Protein AF-A0AAJ4IFX5-F1 (afdb_monomer_lite)

Sequence (85 aa):
MISAIKFQRCFSNWMKDCHEVTKGDVVAIGGKTILGTYNKDKRCGSIHMVTAFSAANQIVLGQVKMADKIMRVSTEIRLLSKAGR

Radius of gyration: 16.83 Å; chains: 1; bounding box: 35×43×38 Å

Foldseek 3Di:
DDDPVRVVVVVVVVVVVVCVVCVLFDWDKDKDWAPPPQDPVVNQDTWIKIWTATRVVRDTPDMDTDSDPVCRVVVSVVVVVVVVD

Structure (mmCIF, N/CA/C/O backbone):
data_AF-A0AAJ4IFX5-F1
#
_entry.id   AF-A0AAJ4IFX5-F1
#
loop_
_atom_site.group_PDB
_atom_site.id
_atom_site.type_symbol
_atom_site.label_atom_id
_atom_site.label_alt_id
_atom_site.label_comp_id
_atom_site.label_asym_id
_atom_site.label_entity_id
_atom_site.label_seq_id
_atom_site.pdbx_PDB_ins_code
_atom_site.Cartn_x
_atom_site.Cartn_y
_atom_site.Cartn_z
_atom_site.occupancy
_atom_site.B_iso_or_equiv
_atom_site.auth_seq_id
_atom_site.auth_comp_id
_atom_site.auth_asym_id
_atom_site.auth_atom_id
_atom_site.pdbx_PDB_model_num
ATOM 1 N N . MET A 1 1 ? -12.335 25.348 -0.974 1.00 74.38 1 MET A N 1
ATOM 2 C CA . MET A 1 1 ? -10.942 24.885 -0.780 1.00 74.38 1 MET A CA 1
ATOM 3 C C . MET A 1 1 ? -10.783 24.495 0.684 1.00 74.38 1 MET A C 1
ATOM 5 O O . MET A 1 1 ? -11.115 25.305 1.542 1.00 74.38 1 MET A O 1
ATOM 9 N N . ILE A 1 2 ? -10.412 23.250 0.990 1.00 86.31 2 ILE A N 1
ATOM 10 C CA . ILE A 1 2 ? -10.223 22.809 2.382 1.00 86.31 2 ILE A CA 1
ATOM 11 C C . ILE A 1 2 ? -8.883 23.368 2.892 1.00 86.31 2 ILE A C 1
ATOM 13 O O . ILE A 1 2 ? -7.916 23.404 2.134 1.00 86.31 2 ILE A O 1
ATOM 17 N N . SER A 1 3 ? -8.808 23.831 4.143 1.00 95.31 3 SER A N 1
ATOM 18 C CA . SER A 1 3 ? -7.523 24.253 4.720 1.00 95.31 3 SER A CA 1
ATOM 19 C C . SER A 1 3 ? -6.687 23.033 5.108 1.00 95.31 3 SER A C 1
ATOM 21 O O . SER A 1 3 ? -7.244 21.999 5.481 1.00 95.31 3 SER A O 1
ATOM 23 N N . ALA A 1 4 ? -5.357 23.158 5.078 1.00 93.94 4 ALA A N 1
ATOM 24 C CA . ALA A 1 4 ? -4.445 22.067 5.437 1.00 93.94 4 ALA A CA 1
ATOM 25 C C . ALA A 1 4 ? -4.755 21.468 6.825 1.00 93.94 4 ALA A C 1
ATOM 27 O O . ALA A 1 4 ? -4.793 20.251 6.982 1.00 93.94 4 ALA A O 1
ATOM 28 N N . ILE A 1 5 ? -5.088 22.318 7.803 1.00 95.62 5 ILE A N 1
ATOM 29 C CA . ILE A 1 5 ? -5.445 21.904 9.169 1.00 95.62 5 ILE A CA 1
ATOM 30 C C . ILE A 1 5 ? -6.745 21.085 9.188 1.00 95.62 5 ILE A C 1
ATOM 32 O O . ILE A 1 5 ? -6.833 20.064 9.873 1.00 95.62 5 ILE A O 1
ATOM 36 N N . LYS A 1 6 ? -7.764 21.501 8.421 1.00 94.50 6 LYS A N 1
ATOM 37 C CA . LYS A 1 6 ? -9.025 20.752 8.316 1.00 94.50 6 LYS A CA 1
ATOM 38 C C . LYS A 1 6 ? -8.806 19.408 7.624 1.00 94.50 6 LYS A C 1
ATOM 40 O O . LYS A 1 6 ? -9.313 18.403 8.111 1.00 94.50 6 LYS A O 1
ATOM 45 N N . PHE A 1 7 ? -8.013 19.377 6.551 1.00 93.56 7 PHE A N 1
ATOM 46 C CA . PHE A 1 7 ? -7.653 18.133 5.872 1.00 93.56 7 PHE A CA 1
ATOM 47 C C . PHE A 1 7 ? -6.936 17.164 6.811 1.00 93.56 7 PHE A C 1
ATOM 49 O O . PHE A 1 7 ? -7.361 16.020 6.923 1.00 93.56 7 PHE A O 1
ATOM 56 N N . GLN A 1 8 ? -5.908 17.628 7.527 1.00 94.88 8 GLN A N 1
ATOM 57 C CA . GLN A 1 8 ? -5.161 16.804 8.476 1.00 94.88 8 GLN A CA 1
ATOM 58 C C . GLN A 1 8 ? -6.094 16.174 9.512 1.00 94.88 8 GLN A C 1
ATOM 60 O O . GLN A 1 8 ? -6.027 14.971 9.744 1.00 94.88 8 GLN A O 1
ATOM 65 N N . ARG A 1 9 ? -6.998 16.963 10.103 1.00 94.88 9 ARG A N 1
ATOM 66 C CA . ARG A 1 9 ? -7.943 16.459 11.105 1.00 94.88 9 ARG A CA 1
ATOM 67 C C . ARG A 1 9 ? -8.886 15.404 10.526 1.00 94.88 9 ARG A C 1
ATOM 69 O O . ARG A 1 9 ? -9.058 14.352 11.136 1.00 94.88 9 ARG A O 1
ATOM 76 N N . CYS A 1 10 ? -9.472 15.665 9.358 1.00 94.44 10 CYS A N 1
ATOM 77 C CA . CYS A 1 10 ? -10.352 14.710 8.684 1.00 94.44 10 CYS A CA 1
ATOM 78 C C . CYS A 1 10 ? -9.609 13.422 8.306 1.00 94.44 10 CYS A C 1
ATOM 80 O O . CYS A 1 10 ? -10.109 12.333 8.565 1.00 94.44 10 CYS A O 1
ATOM 82 N N . PHE A 1 11 ? -8.401 13.543 7.754 1.00 92.44 11 PHE A N 1
ATOM 83 C CA . PHE A 1 11 ? -7.570 12.410 7.360 1.00 92.44 11 PHE A CA 1
ATOM 84 C C . PHE A 1 11 ? -7.156 11.558 8.563 1.00 92.44 11 PHE A C 1
ATOM 86 O O . PHE A 1 11 ? -7.291 10.340 8.523 1.00 92.44 11 PHE A O 1
ATOM 93 N N . SER A 1 12 ? -6.702 12.179 9.656 1.00 92.50 12 SER A N 1
ATOM 94 C CA . SER A 1 12 ? -6.333 11.451 10.873 1.00 92.50 12 SER A CA 1
ATOM 95 C C . SER A 1 12 ? -7.517 10.724 11.502 1.00 92.50 12 SER A C 1
ATOM 97 O O . SER A 1 12 ? -7.338 9.604 11.965 1.00 92.50 12 SER A O 1
ATOM 99 N N . ASN A 1 13 ? -8.709 11.326 11.519 1.00 94.62 13 ASN A N 1
ATOM 100 C CA . ASN A 1 13 ? -9.904 10.649 12.023 1.00 94.62 13 ASN A CA 1
ATOM 101 C C . ASN A 1 13 ? -10.271 9.452 11.142 1.00 94.62 13 ASN A C 1
ATOM 103 O O . ASN A 1 13 ? -10.396 8.348 11.650 1.00 94.62 13 ASN A O 1
ATOM 107 N N . TRP A 1 14 ? -10.314 9.644 9.824 1.00 93.38 14 TRP A N 1
ATOM 108 C CA . TRP A 1 14 ? -10.593 8.555 8.890 1.00 93.38 14 TRP A CA 1
ATOM 109 C C . TRP A 1 14 ? -9.587 7.399 9.012 1.00 93.38 14 TRP A C 1
ATOM 111 O O . TRP A 1 14 ? -9.974 6.235 9.010 1.00 93.38 14 TRP A O 1
ATOM 121 N N . MET A 1 15 ? -8.295 7.696 9.185 1.00 88.38 15 MET A N 1
ATOM 122 C CA . MET A 1 15 ? -7.276 6.662 9.388 1.00 88.38 15 MET A CA 1
ATOM 123 C C . MET A 1 15 ? -7.430 5.904 10.714 1.00 88.38 15 MET A C 1
ATOM 125 O O . MET A 1 15 ? -7.060 4.732 10.766 1.00 88.38 15 MET A O 1
ATOM 129 N N . LYS A 1 16 ? -7.973 6.531 11.766 1.00 88.81 16 LYS A N 1
ATOM 130 C CA . LYS A 1 16 ? -8.309 5.836 13.021 1.00 88.81 16 LYS A CA 1
ATOM 131 C C . LYS A 1 16 ? -9.464 4.864 12.813 1.00 88.81 16 LYS A C 1
ATOM 133 O O . LYS A 1 16 ? -9.328 3.705 13.182 1.00 88.81 16 LYS A O 1
ATOM 138 N N . ASP A 1 17 ? -10.525 5.303 12.142 1.00 91.00 17 ASP A N 1
ATOM 139 C CA . ASP A 1 17 ? -11.674 4.447 11.832 1.00 91.00 17 ASP A CA 1
ATOM 140 C C . ASP A 1 17 ? -11.235 3.238 10.984 1.00 91.00 17 ASP A C 1
ATOM 142 O O . ASP A 1 17 ? -11.583 2.094 11.274 1.00 91.00 17 ASP A O 1
ATOM 146 N N . CYS A 1 18 ? -10.381 3.467 9.978 1.00 85.81 18 CYS A N 1
ATOM 147 C CA . CYS A 1 18 ? -9.770 2.395 9.189 1.00 85.81 18 CYS A CA 1
ATOM 148 C C . CYS A 1 18 ? -8.971 1.421 10.063 1.00 85.81 18 CYS A C 1
ATOM 150 O O . CYS A 1 18 ? -9.099 0.212 9.894 1.00 85.81 18 CYS A O 1
ATOM 152 N N . HIS A 1 19 ? -8.162 1.931 10.994 1.00 85.06 19 HIS A N 1
ATOM 153 C CA . HIS A 1 19 ? -7.360 1.103 11.892 1.00 85.06 19 HIS A CA 1
ATOM 154 C C . HIS A 1 19 ? -8.225 0.208 12.789 1.00 85.06 19 HIS A C 1
ATOM 156 O O . HIS A 1 19 ? -7.894 -0.963 12.969 1.00 85.06 19 HIS A O 1
ATOM 162 N N . GLU A 1 20 ? -9.333 0.726 13.321 1.00 87.50 20 GLU A N 1
ATOM 163 C CA . GLU A 1 20 ? -10.275 -0.056 14.128 1.00 87.50 20 GLU A CA 1
ATOM 164 C C . GLU A 1 20 ? -10.934 -1.169 13.303 1.00 87.50 20 GLU A C 1
ATOM 166 O O . GLU A 1 20 ? -10.933 -2.330 13.718 1.00 87.50 20 GLU A O 1
ATOM 171 N N . VAL A 1 21 ? -11.421 -0.848 12.098 1.00 89.25 21 VAL A N 1
ATOM 172 C CA . VAL A 1 21 ? -12.076 -1.817 11.203 1.00 89.25 21 VAL A CA 1
ATOM 173 C C . VAL A 1 21 ? -11.117 -2.923 10.759 1.00 89.25 21 VAL A C 1
ATOM 175 O O . VAL A 1 21 ? -11.509 -4.089 10.699 1.00 89.25 21 VAL A O 1
ATOM 178 N N . THR A 1 22 ? -9.855 -2.593 10.471 1.00 84.69 22 THR A N 1
ATOM 179 C CA . THR A 1 22 ? -8.854 -3.577 10.031 1.00 84.69 22 THR A CA 1
ATOM 180 C C . THR A 1 22 ? -8.090 -4.225 11.183 1.00 84.69 22 THR A C 1
ATOM 182 O O . THR A 1 22 ? -7.210 -5.043 10.928 1.00 84.69 22 THR A O 1
ATOM 185 N N . LYS A 1 23 ? -8.369 -3.862 12.445 1.00 85.75 23 LYS A N 1
ATOM 186 C CA . LYS A 1 23 ? -7.592 -4.280 13.631 1.00 85.75 23 LYS A CA 1
ATOM 187 C C . LYS A 1 23 ? -6.088 -4.006 13.483 1.00 85.75 23 LYS A C 1
ATOM 189 O O . LYS A 1 23 ? -5.251 -4.800 13.901 1.00 85.75 23 LYS A O 1
ATOM 194 N N . GLY A 1 24 ? -5.745 -2.902 12.823 1.00 78.62 24 GLY A N 1
ATOM 195 C CA . GLY A 1 24 ? -4.368 -2.535 12.495 1.00 78.62 24 GLY A CA 1
ATOM 196 C C . GLY A 1 24 ? -3.723 -3.324 11.355 1.00 78.62 24 GLY A C 1
ATOM 197 O O . GLY A 1 24 ? -2.610 -2.984 10.953 1.00 78.62 24 GLY A O 1
ATOM 198 N N . ASP A 1 25 ? -4.418 -4.301 10.771 1.00 82.62 25 ASP A N 1
ATOM 199 C CA . ASP A 1 25 ? -3.878 -5.140 9.706 1.00 82.62 25 ASP A CA 1
ATOM 200 C C . ASP A 1 25 ? -4.114 -4.501 8.330 1.00 82.62 25 ASP A C 1
ATOM 202 O O . ASP A 1 25 ? -5.095 -4.751 7.629 1.00 82.62 25 ASP A O 1
ATOM 206 N N . VAL A 1 26 ? -3.225 -3.570 7.979 1.00 82.44 26 VAL A N 1
ATOM 207 C CA . VAL A 1 26 ? -3.281 -2.807 6.726 1.00 82.44 26 VAL A CA 1
ATOM 208 C C . VAL A 1 26 ? -2.112 -3.196 5.830 1.00 82.44 26 VAL A C 1
ATOM 210 O O . VAL A 1 26 ? -0.945 -3.092 6.221 1.00 82.44 26 VAL A O 1
ATOM 213 N N . VAL A 1 27 ? -2.421 -3.581 4.590 1.00 84.25 27 VAL A N 1
ATOM 214 C CA . VAL A 1 27 ? -1.422 -3.794 3.538 1.00 84.25 27 VAL A CA 1
ATOM 215 C C . VAL A 1 27 ? -1.409 -2.590 2.602 1.00 84.25 27 VAL A C 1
ATOM 217 O O . VAL A 1 27 ? -2.331 -2.375 1.818 1.00 84.25 27 VAL A O 1
ATOM 220 N N . ALA A 1 28 ? -0.341 -1.801 2.669 1.00 84.25 28 ALA A N 1
ATOM 221 C 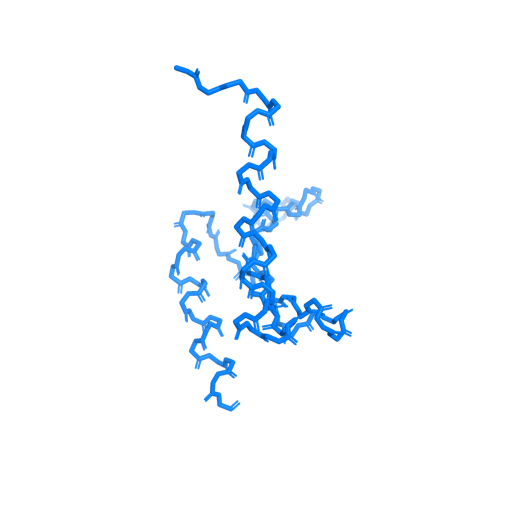CA . ALA A 1 28 ? -0.120 -0.689 1.760 1.00 84.25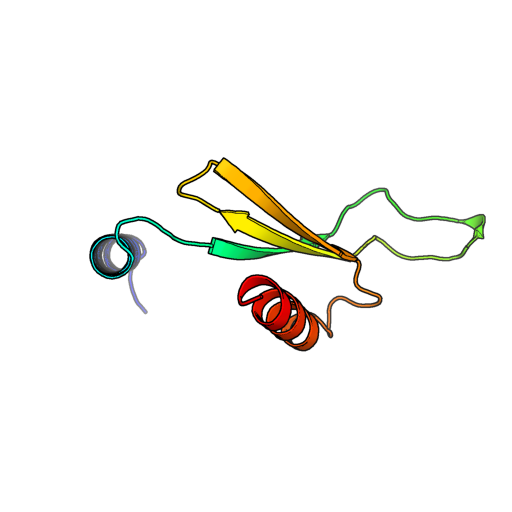 28 ALA A CA 1
ATOM 222 C C . ALA A 1 28 ? 0.374 -1.214 0.406 1.00 84.25 28 ALA A C 1
ATOM 224 O O . ALA A 1 28 ? 1.401 -1.892 0.336 1.00 84.25 28 ALA A O 1
ATOM 225 N N . ILE A 1 29 ? -0.327 -0.864 -0.673 1.00 86.25 29 ILE A N 1
ATOM 226 C CA . ILE A 1 29 ? 0.108 -1.143 -2.044 1.00 86.25 29 ILE A CA 1
ATOM 227 C C . ILE A 1 29 ? 0.517 0.175 -2.693 1.00 86.25 29 ILE A C 1
ATOM 229 O O . ILE A 1 29 ? -0.272 1.114 -2.767 1.00 86.25 29 ILE A O 1
ATOM 233 N N . GLY A 1 30 ? 1.767 0.263 -3.145 1.00 83.69 30 GLY A N 1
ATOM 234 C CA . GLY A 1 30 ? 2.307 1.501 -3.698 1.00 83.69 30 GLY A CA 1
ATOM 235 C C . GLY A 1 30 ? 3.333 1.279 -4.798 1.00 83.69 30 GLY A C 1
ATOM 236 O O . GLY A 1 30 ? 4.096 0.311 -4.780 1.00 83.69 30 GLY A O 1
ATOM 237 N N . GLY A 1 31 ? 3.361 2.207 -5.755 1.00 82.75 31 GLY A N 1
ATOM 238 C CA . GLY A 1 31 ? 4.349 2.245 -6.829 1.00 82.75 31 GLY A CA 1
ATOM 239 C C . GLY A 1 31 ? 5.601 3.034 -6.436 1.00 82.75 31 GLY A C 1
ATOM 240 O O . GLY A 1 31 ? 5.496 4.162 -5.960 1.00 82.75 31 GLY A O 1
ATOM 241 N N . LYS A 1 32 ? 6.785 2.474 -6.685 1.00 85.56 32 LYS A N 1
ATOM 242 C CA . LYS A 1 32 ? 8.085 3.148 -6.584 1.00 85.56 32 LYS A CA 1
ATOM 243 C C . LYS A 1 32 ? 8.790 3.099 -7.940 1.00 85.56 32 LYS A C 1
ATOM 245 O O . LYS A 1 32 ? 8.793 2.067 -8.607 1.00 85.56 32 LYS A O 1
ATOM 250 N N . THR A 1 33 ? 9.401 4.211 -8.338 1.00 84.38 33 THR A N 1
ATOM 251 C CA . THR A 1 33 ? 10.317 4.253 -9.486 1.00 84.38 33 THR A CA 1
ATOM 252 C C . THR A 1 33 ? 11.736 4.259 -8.952 1.00 84.38 33 THR A C 1
ATOM 254 O O . THR A 1 33 ? 12.109 5.167 -8.210 1.00 84.38 33 THR A O 1
ATOM 257 N N . ILE A 1 34 ? 12.529 3.260 -9.323 1.00 83.19 34 ILE A N 1
ATOM 258 C CA . ILE A 1 34 ? 13.923 3.160 -8.899 1.00 83.19 34 ILE A CA 1
ATOM 259 C C . ILE A 1 34 ? 14.771 3.963 -9.885 1.00 83.19 34 ILE A C 1
ATOM 261 O O . ILE A 1 34 ? 15.052 3.524 -11.003 1.00 83.19 34 ILE A O 1
ATOM 265 N N . LEU A 1 35 ? 15.143 5.175 -9.479 1.00 81.31 35 LEU A N 1
ATOM 266 C CA . LEU A 1 35 ? 16.029 6.043 -10.253 1.00 81.31 35 LEU A CA 1
ATOM 267 C C . LEU A 1 35 ? 17.456 5.468 -10.283 1.00 81.31 35 LEU A C 1
ATOM 269 O O . LEU A 1 35 ? 17.841 4.701 -9.406 1.00 81.31 35 LEU A O 1
ATOM 273 N N . GLY A 1 36 ? 18.225 5.794 -11.324 1.00 80.38 36 GLY A N 1
ATOM 274 C CA . GLY A 1 36 ? 19.600 5.294 -11.491 1.00 80.38 36 GLY A CA 1
ATOM 275 C C . GLY A 1 36 ? 19.724 3.858 -12.022 1.00 80.38 36 GLY A C 1
ATOM 276 O O . GLY A 1 36 ? 20.832 3.400 -12.263 1.00 80.38 36 GLY A O 1
ATOM 277 N N . THR A 1 37 ? 18.613 3.159 -12.279 1.00 81.81 37 THR A N 1
ATOM 278 C CA . THR A 1 37 ? 18.605 1.791 -12.851 1.00 81.81 37 THR A CA 1
ATOM 279 C C . THR A 1 37 ? 18.644 1.748 -14.379 1.00 81.81 37 THR A C 1
ATOM 281 O O . THR A 1 37 ? 18.455 0.687 -14.976 1.00 81.81 37 THR A O 1
ATOM 284 N N . TYR A 1 38 ? 18.871 2.895 -15.024 1.00 79.44 38 TYR A N 1
ATOM 285 C CA . TYR A 1 38 ? 18.904 2.989 -16.477 1.00 79.44 38 TYR A CA 1
ATOM 286 C C . TYR A 1 38 ? 20.019 2.109 -17.043 1.00 79.44 38 TYR A C 1
ATOM 288 O O . TYR A 1 38 ? 21.197 2.308 -16.743 1.00 79.44 38 TYR A O 1
ATOM 296 N N . ASN A 1 39 ? 19.643 1.145 -17.881 1.00 78.69 39 ASN A N 1
ATOM 297 C CA . ASN A 1 39 ? 20.596 0.263 -18.536 1.00 78.69 39 ASN A CA 1
ATOM 298 C C . ASN A 1 39 ? 20.818 0.747 -19.974 1.00 78.69 39 ASN A C 1
ATOM 300 O O . ASN A 1 39 ? 19.932 0.604 -20.821 1.00 78.69 39 ASN A O 1
ATOM 304 N N . LYS A 1 40 ? 22.007 1.311 -20.231 1.00 75.62 40 LYS A N 1
ATOM 305 C CA . LYS A 1 40 ? 22.412 1.843 -21.542 1.00 75.62 40 LYS A CA 1
ATOM 306 C C . LYS A 1 40 ? 22.467 0.754 -22.615 1.00 75.62 40 LYS A C 1
ATOM 308 O O . LYS A 1 40 ? 21.923 0.962 -23.697 1.00 75.62 40 LYS A O 1
ATOM 313 N N . ASP A 1 41 ? 23.034 -0.405 -22.289 1.00 80.25 41 ASP A N 1
ATOM 314 C CA . ASP A 1 41 ? 23.231 -1.515 -23.232 1.00 80.25 41 ASP A CA 1
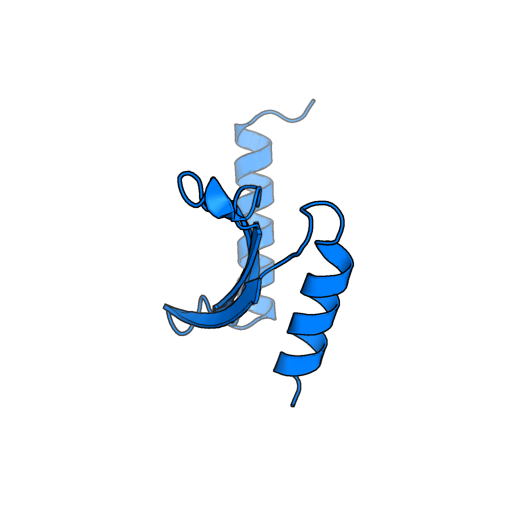ATOM 315 C C . ASP A 1 41 ? 21.898 -2.105 -23.703 1.00 80.25 41 ASP A C 1
ATOM 317 O O . ASP A 1 41 ? 21.746 -2.498 -24.857 1.00 80.25 41 ASP A O 1
ATOM 321 N N . LYS A 1 42 ? 20.895 -2.120 -22.817 1.00 76.31 42 LYS A N 1
ATOM 322 C CA . LYS A 1 42 ? 19.547 -2.635 -23.104 1.00 76.31 42 LYS A CA 1
ATOM 323 C C . LYS A 1 42 ? 18.537 -1.555 -23.501 1.00 76.31 42 LYS A C 1
ATOM 325 O O . LYS A 1 42 ? 17.365 -1.884 -23.676 1.00 76.31 42 LYS A O 1
ATOM 330 N N . ARG A 1 43 ? 18.951 -0.279 -23.574 1.00 73.56 43 ARG A N 1
ATOM 331 C CA . ARG A 1 43 ? 18.072 0.903 -23.737 1.00 73.56 43 ARG A CA 1
ATOM 332 C C . ARG A 1 43 ? 16.816 0.846 -22.853 1.00 73.56 43 ARG A C 1
ATOM 334 O O . ARG A 1 43 ? 15.736 1.271 -23.251 1.00 73.56 43 ARG A O 1
ATOM 341 N N . CYS A 1 44 ? 16.947 0.283 -21.654 1.00 72.50 44 CYS A N 1
ATOM 342 C CA . CYS A 1 44 ? 15.829 0.108 -20.735 1.00 72.50 44 CYS A CA 1
ATOM 343 C C . CYS A 1 44 ? 15.778 1.279 -19.757 1.00 72.50 44 CYS A C 1
ATOM 345 O O . CYS A 1 44 ? 16.763 1.553 -19.067 1.00 72.50 44 CYS A O 1
ATOM 347 N N . GLY A 1 45 ? 14.612 1.932 -19.706 1.00 76.88 45 GLY A N 1
ATOM 348 C CA . GLY A 1 45 ? 14.276 3.010 -18.775 1.00 76.88 45 GLY A CA 1
ATOM 349 C C . GLY A 1 45 ? 14.380 2.610 -17.299 1.00 76.88 45 GLY A C 1
ATOM 350 O O . GLY A 1 45 ? 14.735 1.482 -16.951 1.00 76.88 45 GLY A O 1
ATOM 351 N N . SER A 1 46 ? 14.059 3.553 -16.413 1.00 80.19 46 SER A N 1
ATOM 352 C CA . SER A 1 46 ? 14.016 3.295 -14.973 1.00 80.19 46 SER A CA 1
ATOM 353 C C . SER A 1 46 ? 13.026 2.180 -14.627 1.00 80.19 46 SER A C 1
ATOM 355 O O . SER A 1 46 ? 11.961 2.038 -15.225 1.00 80.19 46 SER A O 1
ATOM 357 N N . ILE A 1 47 ? 13.385 1.359 -13.639 1.00 84.31 47 ILE A N 1
ATOM 358 C CA . ILE A 1 47 ? 12.528 0.270 -13.177 1.00 84.31 47 ILE A CA 1
ATOM 359 C C . ILE A 1 47 ? 11.356 0.855 -12.389 1.00 84.31 47 ILE A C 1
ATOM 361 O O . ILE A 1 47 ? 11.532 1.471 -11.335 1.00 84.31 47 ILE A O 1
ATOM 365 N N . HIS A 1 48 ? 10.148 0.600 -12.877 1.00 85.19 48 HIS A N 1
ATOM 366 C CA . HIS A 1 48 ? 8.918 0.818 -12.132 1.00 85.19 48 HIS A CA 1
ATOM 367 C C . HIS A 1 48 ? 8.574 -0.446 -11.345 1.00 85.19 48 HIS A C 1
ATOM 369 O O . HIS A 1 48 ? 8.652 -1.554 -11.871 1.00 85.19 48 HIS A O 1
ATOM 375 N N . MET A 1 49 ? 8.201 -0.302 -10.081 1.00 85.25 49 MET A N 1
ATOM 376 C CA . MET A 1 49 ? 7.890 -1.420 -9.196 1.00 85.25 49 MET A CA 1
ATOM 377 C C . MET A 1 49 ? 6.643 -1.102 -8.380 1.00 85.25 49 MET A C 1
ATOM 379 O O . MET A 1 49 ? 6.465 0.035 -7.956 1.00 85.25 49 MET A O 1
ATOM 383 N N . VAL A 1 50 ? 5.794 -2.093 -8.125 1.00 89.00 50 VAL A N 1
ATOM 384 C CA . VAL A 1 50 ? 4.723 -2.000 -7.121 1.00 89.00 50 VAL A CA 1
ATOM 385 C C . VAL A 1 50 ? 5.057 -2.948 -5.982 1.00 89.00 50 VAL A C 1
ATOM 387 O O . VAL A 1 50 ? 5.490 -4.076 -6.212 1.00 89.00 50 VAL A O 1
ATOM 390 N N . THR A 1 51 ? 4.906 -2.456 -4.758 1.00 87.56 51 THR A N 1
ATOM 391 C CA . THR A 1 51 ? 5.210 -3.163 -3.512 1.00 87.56 51 THR A CA 1
ATOM 392 C C . THR A 1 51 ? 3.943 -3.284 -2.677 1.00 87.56 51 THR A C 1
ATOM 394 O O . THR A 1 51 ? 3.225 -2.297 -2.537 1.00 87.56 51 THR A O 1
ATOM 397 N N . ALA A 1 52 ? 3.710 -4.463 -2.103 1.00 89.25 52 ALA A N 1
ATOM 398 C CA . ALA A 1 52 ? 2.751 -4.692 -1.029 1.00 89.25 52 ALA A CA 1
ATOM 399 C C . ALA A 1 52 ? 3.509 -4.778 0.306 1.00 89.25 52 ALA A C 1
ATOM 401 O O . ALA A 1 52 ? 4.402 -5.614 0.458 1.00 89.25 52 ALA A O 1
ATOM 402 N N . PHE A 1 53 ? 3.183 -3.908 1.258 1.00 87.19 53 PHE A N 1
ATOM 403 C CA . PHE A 1 53 ? 3.835 -3.816 2.566 1.00 87.19 53 PHE A CA 1
ATOM 404 C C . PHE A 1 53 ? 2.809 -3.986 3.687 1.00 87.19 53 PHE A C 1
ATOM 406 O O . PHE A 1 53 ? 1.831 -3.243 3.729 1.00 87.19 53 PHE A O 1
ATOM 413 N N . SER A 1 54 ? 3.034 -4.941 4.591 1.00 86.69 54 SER A N 1
ATOM 414 C CA . SER A 1 54 ? 2.208 -5.127 5.788 1.00 86.69 54 SER A CA 1
ATOM 415 C C . SER A 1 54 ? 2.670 -4.165 6.875 1.00 86.69 54 SER A C 1
ATOM 417 O O . SER A 1 54 ? 3.791 -4.275 7.372 1.00 86.69 54 SER A O 1
ATOM 419 N N . ALA A 1 55 ? 1.798 -3.233 7.260 1.00 82.50 55 ALA A N 1
ATOM 420 C CA . ALA A 1 55 ? 2.072 -2.309 8.353 1.00 82.50 55 ALA A CA 1
ATOM 421 C C . ALA A 1 55 ? 2.100 -3.023 9.713 1.00 82.50 55 ALA A C 1
ATOM 423 O O . ALA A 1 55 ? 2.919 -2.675 10.557 1.00 82.50 55 ALA A O 1
ATOM 424 N N . ALA A 1 56 ? 1.263 -4.044 9.913 1.00 81.75 56 ALA A N 1
ATOM 425 C CA . ALA A 1 56 ? 1.241 -4.813 11.156 1.00 81.75 56 ALA A CA 1
ATOM 426 C C . ALA A 1 56 ? 2.561 -5.561 11.389 1.00 81.75 56 ALA A C 1
ATOM 428 O O . ALA A 1 56 ? 3.126 -5.513 12.477 1.00 81.75 56 ALA A O 1
ATOM 429 N N . ASN A 1 57 ? 3.089 -6.190 10.337 1.00 84.06 57 ASN A N 1
ATOM 430 C CA . ASN A 1 57 ? 4.267 -7.048 10.437 1.00 84.06 57 ASN A CA 1
ATOM 431 C C . ASN A 1 57 ? 5.577 -6.332 10.080 1.00 84.06 57 ASN A C 1
ATOM 433 O O . ASN A 1 57 ? 6.644 -6.919 10.218 1.00 84.06 57 ASN A O 1
ATOM 437 N N . GLN A 1 58 ? 5.512 -5.084 9.602 1.00 85.38 58 GLN A N 1
ATOM 438 C CA . GLN A 1 58 ? 6.666 -4.304 9.136 1.00 85.38 58 GLN A CA 1
ATOM 439 C C . GLN A 1 58 ? 7.488 -5.008 8.036 1.00 85.38 58 GLN A C 1
ATOM 441 O O . GLN A 1 58 ? 8.694 -4.798 7.908 1.00 85.38 58 GLN A O 1
ATOM 446 N N . ILE A 1 59 ? 6.834 -5.828 7.205 1.00 87.12 59 ILE A N 1
ATOM 447 C CA . ILE A 1 59 ? 7.478 -6.599 6.131 1.00 87.12 59 ILE A CA 1
ATOM 448 C C . ILE A 1 59 ? 6.901 -6.278 4.755 1.00 87.12 59 ILE A C 1
ATOM 450 O O . ILE A 1 59 ? 5.725 -5.946 4.587 1.00 87.12 59 ILE A O 1
ATOM 454 N N . VAL A 1 60 ? 7.740 -6.449 3.735 1.00 87.25 60 VAL A N 1
ATOM 455 C CA . VAL A 1 60 ? 7.311 -6.463 2.337 1.00 87.25 60 VAL A CA 1
ATOM 456 C C . VAL A 1 60 ? 6.787 -7.856 1.998 1.00 87.25 60 VAL A C 1
ATOM 458 O O . VAL A 1 60 ? 7.545 -8.819 1.999 1.00 87.25 60 VAL A O 1
ATOM 461 N N . LEU A 1 61 ? 5.496 -7.953 1.683 1.00 87.38 61 LEU A N 1
ATOM 462 C CA . LEU A 1 61 ? 4.838 -9.212 1.321 1.00 87.38 61 LEU A CA 1
ATOM 463 C C . LEU A 1 61 ? 5.106 -9.607 -0.135 1.00 87.38 61 LEU A C 1
ATOM 465 O O . LEU A 1 61 ? 5.099 -10.783 -0.484 1.00 87.38 61 LEU A O 1
ATOM 469 N N . GLY A 1 62 ? 5.332 -8.625 -1.008 1.00 85.75 62 GLY A N 1
ATOM 470 C CA . GLY A 1 62 ? 5.591 -8.895 -2.413 1.00 85.75 62 GLY A CA 1
ATOM 471 C C . GLY A 1 62 ? 5.940 -7.654 -3.215 1.00 85.75 62 GLY A C 1
ATOM 472 O O . GLY A 1 62 ? 5.522 -6.538 -2.898 1.00 85.75 62 GLY A O 1
ATOM 473 N N . GLN A 1 63 ? 6.710 -7.864 -4.280 1.00 88.69 63 GLN A N 1
ATOM 474 C CA . GLN A 1 63 ? 7.120 -6.823 -5.214 1.00 88.69 63 GLN A CA 1
ATOM 475 C C . GLN A 1 63 ? 7.009 -7.324 -6.647 1.00 88.69 63 GLN A C 1
ATOM 477 O O . GLN A 1 63 ? 7.380 -8.456 -6.954 1.00 88.69 63 GLN A O 1
ATOM 482 N N . VAL A 1 64 ? 6.506 -6.473 -7.539 1.00 88.44 64 VAL A N 1
ATOM 483 C CA . VAL A 1 64 ? 6.404 -6.776 -8.968 1.00 88.44 64 VAL A CA 1
ATOM 484 C C . VAL A 1 64 ? 6.989 -5.623 -9.769 1.00 88.44 64 VAL A C 1
ATOM 486 O O . VAL A 1 64 ? 6.601 -4.468 -9.590 1.00 88.44 64 VAL A O 1
ATOM 489 N N . LYS A 1 65 ? 7.929 -5.950 -10.659 1.00 85.94 65 LYS A N 1
ATOM 490 C CA . LYS A 1 65 ? 8.457 -5.027 -11.666 1.00 85.94 65 LYS A CA 1
ATOM 491 C C . LYS A 1 65 ? 7.413 -4.800 -12.762 1.00 85.94 65 LYS A C 1
ATOM 493 O O . LYS A 1 65 ? 6.851 -5.760 -13.280 1.00 85.94 65 LYS A O 1
ATOM 498 N N . MET A 1 66 ? 7.219 -3.542 -13.145 1.00 82.12 66 MET A N 1
ATOM 499 C CA . MET A 1 66 ? 6.386 -3.132 -14.275 1.00 82.12 66 MET A CA 1
ATOM 500 C C . MET A 1 66 ? 7.234 -2.873 -15.506 1.00 82.12 66 MET A C 1
ATOM 502 O O . MET A 1 66 ? 8.376 -2.419 -15.407 1.00 82.12 66 MET A O 1
ATOM 506 N N . ALA A 1 67 ? 6.627 -3.109 -16.665 1.00 77.00 67 ALA A N 1
ATOM 507 C CA . ALA A 1 67 ? 7.149 -2.630 -17.935 1.00 77.00 67 ALA A CA 1
ATOM 508 C C . ALA A 1 67 ? 6.962 -1.108 -18.076 1.00 77.00 67 ALA A C 1
ATOM 510 O O . ALA A 1 67 ? 7.871 -0.432 -18.543 1.00 77.00 67 ALA A O 1
ATOM 511 N N . ASP A 1 68 ? 5.825 -0.572 -17.613 1.00 73.88 68 ASP A N 1
ATOM 512 C CA . ASP A 1 68 ? 5.477 0.849 -17.720 1.00 73.88 68 ASP A CA 1
ATOM 513 C C . ASP A 1 68 ? 4.693 1.325 -16.478 1.00 73.88 68 ASP A C 1
ATOM 515 O O . ASP A 1 68 ? 3.933 0.566 -15.867 1.00 73.88 68 ASP A O 1
ATOM 519 N N . LYS A 1 69 ? 4.856 2.601 -16.113 1.00 72.12 69 LYS A N 1
ATOM 520 C CA . LYS A 1 69 ? 4.126 3.295 -15.045 1.00 72.12 69 LYS A CA 1
ATOM 521 C C . LYS A 1 69 ? 2.609 3.293 -15.272 1.00 72.12 69 LYS A C 1
ATOM 523 O O . LYS A 1 69 ? 1.867 3.266 -14.291 1.00 72.12 69 LYS A O 1
ATOM 528 N N . ILE A 1 70 ? 2.136 3.306 -16.521 1.00 73.25 70 ILE A N 1
ATOM 529 C CA . ILE A 1 70 ? 0.692 3.347 -16.831 1.00 73.25 70 ILE A CA 1
ATOM 530 C C . ILE A 1 70 ? -0.049 2.058 -16.442 1.00 73.25 70 ILE A C 1
ATOM 532 O O . ILE A 1 70 ? -1.241 2.094 -16.156 1.00 73.25 70 ILE A O 1
ATOM 536 N N . MET A 1 71 ? 0.652 0.924 -16.343 1.00 73.75 71 MET A N 1
ATOM 537 C CA . MET A 1 71 ? 0.061 -0.387 -16.027 1.00 73.75 71 MET A CA 1
ATOM 538 C C . MET A 1 71 ? -0.119 -0.640 -14.518 1.00 73.75 71 MET A C 1
ATOM 540 O O . MET A 1 71 ? -0.283 -1.784 -14.078 1.00 73.75 71 MET A O 1
ATOM 544 N 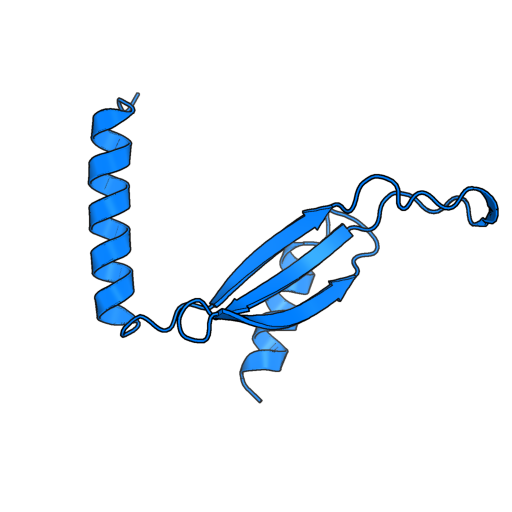N . ARG A 1 72 ? -0.061 0.418 -13.698 1.00 75.50 72 ARG A N 1
ATOM 545 C CA . ARG A 1 72 ? -0.055 0.320 -12.232 1.00 75.50 72 ARG A CA 1
ATOM 546 C C . ARG A 1 72 ? -1.285 -0.413 -11.693 1.00 75.50 72 ARG A C 1
ATOM 548 O O . ARG A 1 72 ? -1.120 -1.396 -10.977 1.00 75.50 72 ARG A O 1
ATOM 555 N N . VAL A 1 73 ? -2.486 0.006 -12.102 1.00 78.44 73 VAL A N 1
ATOM 556 C CA . VAL A 1 73 ? -3.767 -0.554 -11.623 1.00 78.44 73 VAL A CA 1
ATOM 557 C C . VAL A 1 73 ? -3.859 -2.054 -11.900 1.00 78.44 73 VAL A C 1
ATOM 559 O O . VAL A 1 73 ? -4.154 -2.838 -11.002 1.00 78.44 73 VAL A O 1
ATOM 562 N N . SER A 1 74 ? -3.530 -2.481 -13.122 1.00 79.06 74 SER A N 1
ATOM 563 C CA . SER A 1 74 ? -3.544 -3.899 -13.503 1.00 79.06 74 SER A CA 1
ATOM 564 C C . SER A 1 74 ? -2.650 -4.748 -12.602 1.00 79.06 74 SER A C 1
ATOM 566 O O . SER A 1 74 ? -2.943 -5.914 -12.340 1.00 79.06 74 SER A O 1
ATOM 568 N N . THR A 1 75 ? -1.562 -4.169 -12.100 1.00 80.25 75 THR A N 1
ATOM 569 C CA . THR A 1 75 ? -0.613 -4.917 -11.283 1.00 80.25 75 THR A CA 1
ATOM 570 C C . THR A 1 75 ? -0.906 -4.847 -9.792 1.00 80.25 75 THR A C 1
ATOM 572 O O . THR A 1 75 ? -0.657 -5.824 -9.090 1.00 80.25 75 THR A O 1
ATOM 575 N N . GLU A 1 76 ? -1.505 -3.757 -9.316 1.00 82.75 76 GLU A N 1
ATOM 576 C CA . GLU A 1 76 ? -2.125 -3.693 -7.988 1.00 82.75 76 GLU A CA 1
ATOM 577 C C . GLU A 1 76 ? -3.200 -4.789 -7.858 1.00 82.75 76 GLU A C 1
ATOM 579 O O . GLU A 1 76 ? -3.151 -5.586 -6.921 1.00 82.75 76 GLU A O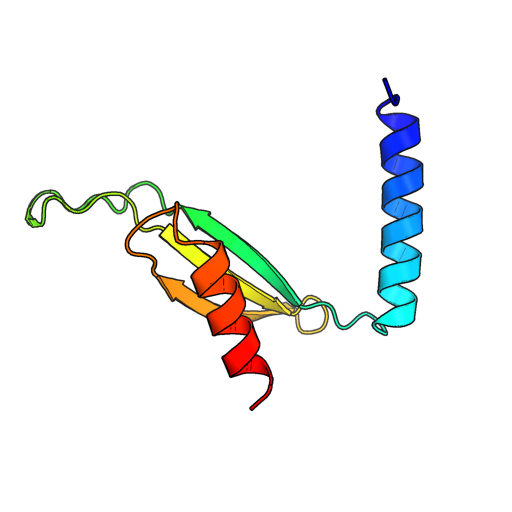 1
ATOM 584 N N . ILE A 1 77 ? -4.075 -4.937 -8.863 1.00 80.69 77 ILE A N 1
ATOM 585 C CA . ILE A 1 77 ? -5.067 -6.027 -8.935 1.00 80.69 77 ILE A CA 1
ATOM 586 C C . ILE A 1 77 ? -4.382 -7.401 -8.907 1.00 80.69 77 ILE A C 1
ATOM 588 O O . ILE A 1 77 ? -4.794 -8.301 -8.173 1.00 80.69 77 ILE A O 1
ATOM 592 N N . ARG A 1 78 ? -3.300 -7.580 -9.674 1.00 80.94 78 ARG A N 1
ATOM 593 C CA . ARG A 1 78 ? -2.573 -8.855 -9.710 1.00 80.94 78 ARG A CA 1
ATOM 594 C C . ARG A 1 78 ? -1.921 -9.199 -8.370 1.00 80.94 78 ARG A C 1
ATOM 596 O O . ARG A 1 78 ? -1.900 -10.373 -8.009 1.00 80.94 78 ARG A O 1
ATOM 603 N N . LEU A 1 79 ? -1.402 -8.215 -7.638 1.00 79.44 79 LEU A N 1
ATOM 604 C CA . LEU A 1 79 ? -0.860 -8.413 -6.291 1.00 79.44 79 LEU A CA 1
ATOM 605 C C . LEU A 1 79 ? -1.955 -8.824 -5.304 1.00 79.44 79 LEU A C 1
ATOM 607 O O . LEU A 1 79 ? -1.769 -9.798 -4.579 1.00 79.44 79 LEU A O 1
ATOM 611 N N . LEU A 1 80 ? -3.116 -8.167 -5.347 1.00 76.38 80 LEU A N 1
ATOM 612 C CA . LEU A 1 80 ? -4.271 -8.536 -4.523 1.00 76.38 80 LEU A CA 1
ATOM 613 C C . LEU A 1 80 ?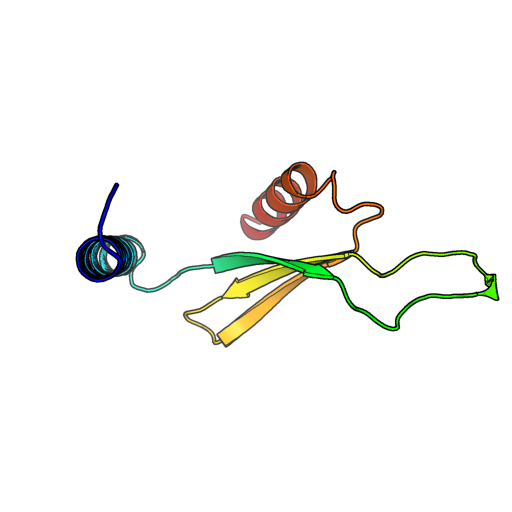 -4.740 -9.971 -4.805 1.00 76.38 80 LEU A C 1
ATOM 615 O O . LEU A 1 80 ? -4.959 -10.740 -3.875 1.00 76.38 80 LEU A O 1
ATOM 619 N N . SER A 1 81 ? -4.783 -10.386 -6.077 1.00 74.44 81 SER A N 1
ATOM 620 C CA . SER A 1 81 ? -5.171 -11.758 -6.456 1.00 74.44 81 SER A CA 1
ATOM 621 C C . SER A 1 81 ? -4.215 -12.857 -5.961 1.00 74.44 81 SER A C 1
ATOM 623 O O . SER A 1 81 ? -4.561 -14.040 -5.983 1.00 74.44 81 SER A O 1
ATOM 625 N N . LYS A 1 82 ? -2.990 -12.488 -5.567 1.00 67.00 82 LYS A N 1
ATOM 626 C CA . LYS A 1 82 ? -1.983 -13.412 -5.030 1.00 67.00 82 LYS A CA 1
ATOM 627 C C . LYS A 1 82 ? -1.959 -13.447 -3.506 1.00 67.00 82 LYS A C 1
ATOM 629 O O . LYS A 1 82 ? -1.529 -14.453 -2.968 1.00 67.00 82 LYS A O 1
ATOM 634 N N . ALA A 1 83 ? -2.392 -12.378 -2.839 1.00 60.69 83 ALA A N 1
ATOM 635 C CA . ALA A 1 83 ? -2.396 -12.290 -1.380 1.00 60.69 83 ALA A CA 1
ATOM 636 C C . ALA A 1 83 ? -3.534 -13.098 -0.725 1.00 60.69 83 ALA A C 1
ATOM 638 O O . ALA A 1 83 ? -3.446 -13.416 0.452 1.00 60.69 83 ALA A O 1
ATOM 639 N N . GLY A 1 84 ? -4.593 -13.423 -1.477 1.00 55.38 84 GLY A N 1
ATOM 640 C CA . GLY A 1 84 ? -5.725 -14.236 -1.009 1.00 55.38 84 GLY A CA 1
ATOM 641 C C . GLY A 1 84 ? -5.591 -15.744 -1.258 1.00 55.38 84 GLY A C 1
ATOM 642 O O . GLY A 1 84 ? -6.614 -16.423 -1.312 1.00 55.38 84 GLY A O 1
ATOM 643 N N . ARG A 1 85 ? -4.376 -16.252 -1.489 1.00 45.97 85 ARG A N 1
ATOM 644 C CA . ARG A 1 85 ? -4.074 -17.682 -1.648 1.00 45.97 85 ARG A CA 1
ATOM 645 C C . ARG A 1 85 ? -3.077 -18.144 -0.603 1.00 45.97 85 ARG A C 1
ATOM 647 O O . ARG A 1 85 ? -2.158 -17.351 -0.310 1.00 45.97 85 ARG A O 1
#

Organism: NCBI:txid29495

pLDDT: mean 82.82, std 8.45, range [45.97, 95.62]

InterPro domains:
  IPR051698 Transposase 11-like [PTHR30298] (2-71)

Secondary structure (DSSP, 8-state):
---HHHHHHHHHHHHHHHHHHTTT--EEEEEEEETT--BTTTTB-PEEEEEEEETTTTEEEEEEEES-GGGHHHHHHHHHHHHT-